Protein AF-E2J879-F1 (afdb_monomer_lite)

pLDDT: mean 75.36, std 10.88, range [38.69, 91.62]

Radius of gyration: 24.23 Å; chains: 1; bounding box: 71×39×60 Å

InterPro domains:
  IPR004342 EXS, C-terminal [PF03124] (1-141)
  IPR004342 EXS, C-terminal [PS51380] (56-181)

Structure (mmCIF, N/CA/C/O backbone):
data_AF-E2J879-F1
#
_entry.id   AF-E2J879-F1
#
loop_
_atom_site.group_PDB
_atom_site.id
_atom_site.type_symbol
_atom_site.label_atom_id
_atom_site.label_alt_id
_atom_site.label_comp_id
_atom_site.label_asym_id
_atom_site.label_entity_id
_atom_site.label_seq_id
_atom_site.pdbx_PDB_ins_code
_atom_site.Cartn_x
_atom_site.Cartn_y
_atom_site.Cartn_z
_atom_site.occupancy
_atom_site.B_iso_or_equiv
_atom_site.auth_seq_id
_atom_site.auth_comp_id
_atom_site.auth_asym_id
_atom_site.auth_atom_id
_atom_site.pdbx_PDB_model_num
ATOM 1 N N . ALA A 1 1 ? 9.347 -13.295 14.582 1.00 38.69 1 ALA A N 1
ATOM 2 C CA . ALA A 1 1 ? 9.564 -14.757 14.436 1.00 38.69 1 ALA A CA 1
ATOM 3 C C . ALA A 1 1 ? 8.223 -15.495 14.299 1.00 38.69 1 ALA A C 1
ATOM 5 O O . ALA A 1 1 ? 7.252 -15.017 14.872 1.00 38.69 1 ALA A O 1
ATOM 6 N N . PRO A 1 2 ? 8.125 -16.633 13.580 1.00 57.56 2 PRO A N 1
ATOM 7 C CA . PRO A 1 2 ? 6.876 -17.402 13.445 1.00 57.56 2 PRO A CA 1
ATOM 8 C C . PRO A 1 2 ? 6.437 -18.110 14.744 1.00 57.56 2 PRO A C 1
ATOM 10 O O . PRO A 1 2 ? 5.289 -18.541 14.835 1.00 57.56 2 PRO A O 1
ATOM 13 N N . PHE A 1 3 ? 7.323 -18.161 15.747 1.00 58.81 3 PHE A N 1
ATOM 14 C CA . PHE A 1 3 ? 7.126 -18.813 17.049 1.00 58.81 3 PHE A CA 1
ATOM 15 C C . PHE A 1 3 ? 7.033 -17.838 18.233 1.00 58.81 3 PHE A C 1
ATOM 17 O O . PHE A 1 3 ? 7.056 -18.267 19.381 1.00 58.81 3 PHE A O 1
ATOM 24 N N . HIS A 1 4 ? 6.957 -16.527 17.979 1.00 63.75 4 HIS A N 1
ATOM 25 C CA . HIS A 1 4 ? 6.837 -15.524 19.037 1.00 63.75 4 HIS A CA 1
ATOM 26 C C . HIS A 1 4 ? 5.557 -14.711 18.858 1.00 63.75 4 HIS A C 1
ATOM 28 O O . HIS A 1 4 ? 5.161 -14.411 17.727 1.00 63.75 4 HIS A O 1
ATOM 34 N N . LYS A 1 5 ? 4.906 -14.377 19.976 1.00 65.25 5 LYS A N 1
ATOM 35 C CA . LYS A 1 5 ? 3.689 -13.563 19.984 1.00 65.25 5 LYS A CA 1
ATOM 36 C C . LYS A 1 5 ? 4.012 -12.209 19.358 1.00 65.25 5 LYS A C 1
ATOM 38 O O . LYS A 1 5 ? 4.989 -11.576 19.745 1.00 65.25 5 LYS A O 1
ATOM 43 N N . VAL A 1 6 ? 3.208 -11.790 18.383 1.00 64.75 6 VAL A N 1
ATOM 44 C CA . VAL A 1 6 ? 3.407 -10.506 17.700 1.00 64.75 6 VAL A CA 1
ATOM 45 C C . VAL A 1 6 ? 3.218 -9.391 18.726 1.00 64.75 6 VAL A C 1
ATOM 47 O O . VAL A 1 6 ? 2.153 -9.286 19.343 1.00 64.75 6 VAL A O 1
ATOM 50 N N . GLY A 1 7 ? 4.278 -8.619 18.955 1.00 67.06 7 GLY A N 1
ATOM 51 C CA . GLY A 1 7 ? 4.293 -7.547 19.942 1.00 67.06 7 GLY A CA 1
ATOM 52 C C . GLY A 1 7 ? 3.723 -6.244 19.388 1.00 67.06 7 GLY A C 1
ATOM 53 O O . GLY A 1 7 ? 3.533 -6.084 18.182 1.00 67.06 7 GLY A O 1
ATOM 54 N N . PHE A 1 8 ? 3.499 -5.274 20.275 1.00 73.94 8 PHE A N 1
ATOM 55 C CA . PHE A 1 8 ? 3.130 -3.914 19.873 1.00 73.94 8 PHE A CA 1
ATOM 56 C C . PHE A 1 8 ? 4.197 -3.278 18.967 1.00 73.94 8 PHE A C 1
ATOM 58 O O . PHE A 1 8 ? 3.849 -2.643 17.978 1.00 73.94 8 PHE A O 1
ATOM 65 N N . ALA A 1 9 ? 5.483 -3.513 19.253 1.00 73.06 9 ALA A N 1
ATOM 66 C CA . ALA A 1 9 ? 6.596 -2.975 18.472 1.00 73.06 9 ALA A CA 1
ATOM 67 C C . ALA A 1 9 ? 6.578 -3.436 17.003 1.00 73.06 9 ALA A C 1
ATOM 69 O O . ALA A 1 9 ? 6.783 -2.619 16.111 1.00 73.06 9 ALA A O 1
ATOM 70 N N . ASP A 1 10 ? 6.260 -4.710 16.739 1.00 70.81 10 ASP A N 1
ATOM 71 C CA . ASP A 1 10 ? 6.141 -5.232 15.370 1.00 70.81 10 ASP A CA 1
ATOM 72 C C . ASP A 1 10 ? 5.002 -4.537 14.610 1.00 70.81 10 ASP A C 1
ATOM 74 O O . ASP A 1 10 ? 5.142 -4.187 13.437 1.00 70.81 10 ASP A O 1
ATOM 78 N N . PHE A 1 11 ? 3.865 -4.338 15.286 1.00 70.88 11 PHE A N 1
ATOM 79 C CA . PHE A 1 11 ? 2.688 -3.691 14.710 1.00 70.88 11 PHE A CA 1
ATOM 80 C C . PHE A 1 11 ? 2.940 -2.205 14.430 1.00 70.88 11 PHE A C 1
ATOM 82 O O . PHE A 1 11 ? 2.585 -1.708 13.360 1.00 70.88 11 PHE A O 1
ATOM 89 N N . TRP A 1 12 ? 3.594 -1.519 15.370 1.00 74.88 12 TRP A N 1
ATOM 90 C CA . TRP A 1 12 ? 3.983 -0.118 15.251 1.00 74.88 12 TRP A CA 1
ATOM 91 C C . TRP A 1 12 ? 4.987 0.087 14.115 1.00 74.88 12 TRP A C 1
ATOM 93 O O . TRP A 1 12 ? 4.747 0.911 13.239 1.00 74.88 12 TRP A O 1
ATOM 103 N N . LEU A 1 13 ? 6.055 -0.715 14.057 1.00 75.75 13 LEU A N 1
ATOM 104 C CA . LEU A 1 13 ? 7.064 -0.625 12.999 1.00 75.75 13 LEU A CA 1
ATOM 105 C C . LEU A 1 13 ? 6.445 -0.821 11.610 1.00 75.75 13 LEU A C 1
ATOM 107 O O . LEU A 1 13 ? 6.738 -0.065 10.689 1.00 75.75 13 LEU A O 1
ATOM 111 N N . ALA A 1 14 ? 5.555 -1.803 11.455 1.00 76.62 14 ALA A N 1
ATOM 112 C CA . ALA A 1 14 ? 4.876 -2.038 10.185 1.00 76.62 14 ALA A CA 1
ATOM 113 C C . ALA A 1 14 ? 3.904 -0.905 9.803 1.00 76.62 14 ALA A C 1
ATOM 115 O O . ALA A 1 14 ? 3.685 -0.672 8.617 1.00 76.62 14 ALA A O 1
ATOM 116 N N . ASP A 1 15 ? 3.324 -0.198 10.780 1.00 75.31 15 ASP A N 1
ATOM 117 C CA . ASP A 1 15 ? 2.532 1.019 10.536 1.00 75.31 15 ASP A CA 1
ATOM 118 C C . ASP A 1 15 ? 3.401 2.138 9.974 1.00 75.31 15 ASP A C 1
ATOM 120 O O . ASP A 1 15 ? 3.071 2.732 8.949 1.00 75.31 15 ASP A O 1
ATOM 124 N N . GLN A 1 16 ? 4.552 2.360 10.609 1.00 80.25 16 GLN A N 1
ATOM 125 C CA . GLN A 1 16 ? 5.495 3.387 10.186 1.00 80.25 16 GLN A CA 1
ATOM 126 C C . GLN A 1 16 ? 6.062 3.085 8.796 1.00 80.25 16 GLN A C 1
ATOM 128 O O . GLN A 1 16 ? 6.103 3.973 7.950 1.00 80.25 16 GLN A O 1
ATOM 133 N N . LEU A 1 17 ? 6.417 1.827 8.511 1.00 82.25 17 LEU A N 1
ATOM 134 C CA . LEU A 1 17 ? 6.906 1.412 7.190 1.00 82.25 17 LEU A CA 1
ATOM 135 C C . LEU A 1 17 ? 5.862 1.602 6.083 1.00 82.25 17 LEU A C 1
ATOM 137 O O . LEU A 1 17 ? 6.221 1.955 4.963 1.00 82.25 17 LEU A O 1
ATOM 141 N N . ASN A 1 18 ? 4.577 1.388 6.377 1.00 79.12 18 ASN A N 1
ATOM 142 C CA . ASN A 1 18 ? 3.512 1.591 5.395 1.00 79.12 18 ASN A CA 1
ATOM 143 C C . ASN A 1 18 ? 3.367 3.077 5.019 1.00 79.12 18 ASN A C 1
ATOM 145 O O . ASN A 1 18 ? 3.220 3.403 3.841 1.00 79.12 18 ASN A O 1
ATOM 149 N N . SER A 1 19 ? 3.481 3.974 6.002 1.00 81.38 19 SER A N 1
ATOM 150 C CA . SER A 1 19 ? 3.492 5.428 5.785 1.00 81.38 19 SER A CA 1
ATOM 151 C C . SER A 1 19 ? 4.790 5.930 5.137 1.00 81.38 19 SER A C 1
ATOM 153 O O . SER A 1 19 ? 4.768 6.926 4.421 1.00 81.38 19 SER A O 1
ATOM 155 N N . LEU A 1 20 ? 5.908 5.222 5.330 1.00 83.75 20 LEU A N 1
ATOM 156 C CA . LEU A 1 20 ? 7.212 5.544 4.737 1.00 83.75 20 LEU A CA 1
ATOM 157 C C . LEU A 1 20 ? 7.378 5.014 3.301 1.00 83.75 20 LEU A C 1
ATOM 159 O O . LEU A 1 20 ? 8.408 5.252 2.682 1.00 83.75 20 LEU A O 1
ATOM 163 N N . SER A 1 21 ? 6.389 4.307 2.748 1.00 81.62 21 SER A N 1
ATOM 164 C CA . SER A 1 21 ? 6.490 3.668 1.424 1.00 81.62 21 SER A CA 1
ATOM 165 C C . SER A 1 21 ? 6.902 4.627 0.298 1.00 81.62 21 SER A C 1
ATOM 167 O O . SER A 1 21 ? 7.701 4.244 -0.551 1.00 81.62 21 SER A O 1
ATOM 169 N N . VAL A 1 22 ? 6.425 5.877 0.316 1.00 82.19 22 VAL A N 1
ATOM 170 C CA . VAL A 1 22 ? 6.831 6.926 -0.641 1.00 82.19 22 VAL A CA 1
ATOM 171 C C . VAL A 1 22 ? 8.306 7.288 -0.475 1.00 82.19 22 VAL A C 1
ATOM 173 O O . VAL A 1 22 ? 9.061 7.262 -1.439 1.00 82.19 22 VAL A O 1
ATOM 176 N N . ILE A 1 23 ? 8.740 7.521 0.762 1.00 85.31 23 ILE A N 1
ATOM 177 C CA . ILE A 1 23 ? 10.129 7.881 1.070 1.00 85.31 23 ILE A CA 1
ATOM 178 C C . ILE A 1 23 ? 11.087 6.732 0.729 1.00 85.31 23 ILE A C 1
ATOM 180 O O . ILE A 1 23 ? 12.197 6.978 0.273 1.00 85.31 23 ILE A O 1
ATOM 184 N N . LEU A 1 24 ? 10.668 5.476 0.905 1.00 82.25 24 LEU A N 1
ATOM 185 C CA . LEU A 1 24 ? 11.469 4.315 0.511 1.00 82.25 24 LEU A CA 1
ATOM 186 C C . LEU A 1 24 ? 11.660 4.225 -1.012 1.00 82.25 24 LEU A C 1
ATOM 188 O O . LEU A 1 24 ? 12.738 3.827 -1.446 1.00 82.25 24 LEU A O 1
ATOM 192 N N . MET A 1 25 ? 10.658 4.609 -1.812 1.00 78.81 25 MET A N 1
ATOM 193 C CA . MET A 1 25 ? 10.786 4.687 -3.276 1.00 78.81 25 MET A CA 1
ATOM 194 C C . MET A 1 25 ? 11.720 5.820 -3.711 1.00 78.81 25 MET A C 1
ATOM 196 O O . MET A 1 25 ? 12.551 5.628 -4.595 1.00 78.81 25 MET A O 1
ATOM 200 N N . ASP A 1 26 ? 11.618 6.986 -3.074 1.00 83.00 26 ASP A N 1
ATOM 201 C CA . ASP A 1 26 ? 12.492 8.121 -3.387 1.00 83.00 26 ASP A CA 1
ATOM 202 C C . ASP A 1 26 ? 13.944 7.830 -2.980 1.00 83.00 26 ASP A C 1
ATOM 204 O O . ASP A 1 26 ? 14.883 8.165 -3.701 1.00 83.00 26 ASP A O 1
ATOM 208 N N . LEU A 1 27 ? 14.137 7.140 -1.851 1.00 84.94 27 LEU A N 1
ATOM 209 C CA . LEU A 1 27 ? 15.446 6.686 -1.391 1.00 84.94 27 LEU A CA 1
ATOM 210 C C . LEU A 1 27 ? 16.063 5.659 -2.350 1.00 84.94 27 LEU A C 1
ATOM 212 O O . LEU A 1 27 ? 17.248 5.758 -2.654 1.00 84.94 27 LEU A O 1
ATOM 216 N N . GLU A 1 28 ? 15.280 4.692 -2.836 1.00 84.44 28 GLU A N 1
ATOM 217 C CA . GLU A 1 28 ? 15.713 3.727 -3.858 1.00 84.44 28 GLU A CA 1
ATOM 218 C C . GLU A 1 28 ? 16.195 4.444 -5.125 1.00 84.44 28 GLU A C 1
ATOM 220 O O . GLU A 1 28 ? 17.310 4.194 -5.587 1.00 84.44 28 GLU A O 1
ATOM 225 N N . TYR A 1 29 ? 15.385 5.371 -5.645 1.00 81.38 29 TYR A N 1
ATOM 226 C CA . TYR A 1 29 ? 15.732 6.159 -6.825 1.00 81.38 29 TYR A CA 1
ATOM 227 C C . TYR A 1 29 ? 17.014 6.967 -6.604 1.00 81.38 29 TYR A C 1
ATOM 229 O O . TYR A 1 29 ? 17.915 6.936 -7.439 1.00 81.38 29 TYR A O 1
ATOM 237 N N . MET A 1 30 ? 17.135 7.635 -5.453 1.00 83.69 30 MET A N 1
ATOM 238 C CA . MET A 1 30 ? 18.323 8.406 -5.096 1.00 83.69 30 MET A CA 1
ATOM 239 C C . MET A 1 30 ? 19.574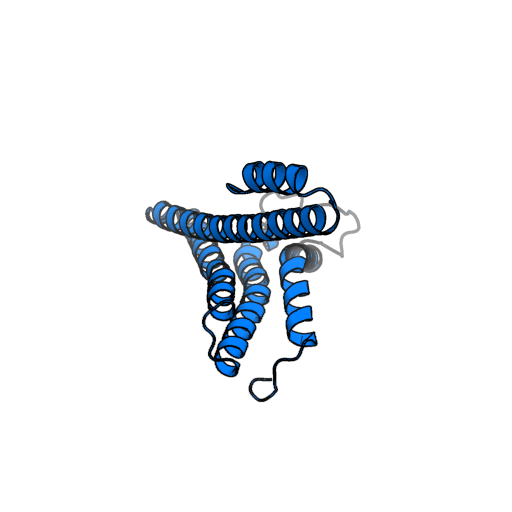 7.516 -5.050 1.00 83.69 30 MET A C 1
ATOM 241 O O . MET A 1 30 ? 20.598 7.867 -5.632 1.00 83.69 30 MET A O 1
ATOM 245 N N . ILE A 1 31 ? 19.493 6.346 -4.406 1.00 85.75 31 ILE A N 1
ATOM 246 C CA . ILE A 1 31 ? 20.598 5.379 -4.363 1.00 85.75 31 ILE A CA 1
ATOM 247 C C . ILE A 1 31 ? 20.980 4.942 -5.782 1.00 85.75 31 ILE A C 1
ATOM 249 O O . ILE A 1 31 ? 22.169 4.919 -6.103 1.00 85.75 31 ILE A O 1
ATOM 253 N N . CYS A 1 32 ? 20.001 4.632 -6.636 1.00 82.38 32 CYS A N 1
ATOM 254 C CA . CYS A 1 32 ? 20.251 4.230 -8.018 1.00 82.38 32 CYS A CA 1
ATOM 255 C C . CYS A 1 32 ? 20.944 5.343 -8.818 1.00 82.38 32 CYS A C 1
ATOM 257 O O . CYS A 1 32 ? 21.985 5.103 -9.430 1.00 82.38 32 CYS A O 1
ATOM 259 N N . PHE A 1 33 ? 20.424 6.569 -8.741 1.00 81.31 33 PHE A N 1
ATOM 260 C CA . PHE A 1 33 ? 20.952 7.733 -9.447 1.00 81.31 33 PHE A CA 1
ATOM 261 C C . PHE A 1 33 ? 22.418 8.008 -9.085 1.00 81.31 33 PHE A C 1
ATOM 263 O O . PHE A 1 33 ? 23.280 8.078 -9.960 1.00 81.31 33 PHE A O 1
ATOM 270 N N . TYR A 1 34 ? 22.733 8.081 -7.788 1.00 81.12 34 TYR A N 1
ATOM 271 C CA . TYR A 1 34 ? 24.102 8.334 -7.330 1.00 81.12 34 TYR A CA 1
ATOM 272 C C . TYR A 1 34 ? 25.065 7.171 -7.591 1.00 81.12 34 TYR A C 1
ATOM 274 O O . TYR A 1 34 ? 26.269 7.400 -7.675 1.00 81.12 34 TYR A O 1
ATOM 282 N N . SER A 1 35 ? 24.569 5.938 -7.710 1.00 82.12 35 SER A N 1
ATOM 283 C CA . SER A 1 35 ? 25.425 4.766 -7.934 1.00 82.12 35 SER A CA 1
ATOM 284 C C . SER A 1 35 ? 25.720 4.516 -9.412 1.00 82.12 35 SER A C 1
ATOM 286 O O . SER A 1 35 ? 26.830 4.106 -9.740 1.00 82.12 35 SER A O 1
ATOM 288 N N . PHE A 1 36 ? 24.732 4.718 -10.291 1.00 75.38 36 PHE A N 1
ATOM 289 C CA . PHE A 1 36 ? 24.790 4.252 -11.680 1.00 75.38 36 PHE A CA 1
ATOM 290 C C . PHE A 1 36 ? 24.710 5.368 -12.722 1.00 75.38 36 PHE A C 1
ATOM 292 O O . PHE A 1 36 ? 25.280 5.207 -13.797 1.00 75.38 36 PHE A O 1
ATOM 299 N N . GLU A 1 37 ? 24.035 6.485 -12.433 1.00 71.75 37 GLU A N 1
ATOM 300 C CA . GLU A 1 37 ? 23.891 7.589 -13.397 1.00 71.75 37 GLU A CA 1
ATOM 301 C C . GLU A 1 37 ? 24.913 8.713 -13.166 1.00 71.75 37 GLU A C 1
ATOM 303 O O . GLU A 1 37 ? 25.309 9.402 -14.108 1.00 71.75 37 GLU A O 1
ATOM 308 N N . LEU A 1 38 ? 25.393 8.895 -11.931 1.00 72.62 38 LEU A N 1
ATOM 309 C CA . LEU A 1 38 ? 26.365 9.939 -11.616 1.00 72.62 38 LEU A CA 1
ATOM 310 C C . LEU A 1 38 ? 27.804 9.507 -11.958 1.00 72.62 38 LEU A C 1
ATOM 312 O O . LEU A 1 38 ? 28.358 8.587 -11.354 1.00 72.62 38 LEU A O 1
ATOM 316 N N . LYS A 1 39 ? 28.455 10.216 -12.889 1.00 68.69 39 LYS A N 1
ATOM 317 C CA . LYS A 1 39 ? 29.887 10.046 -13.191 1.00 68.69 39 LYS A CA 1
ATOM 318 C C . LYS A 1 39 ? 30.745 10.824 -12.189 1.00 68.69 39 LYS A C 1
ATOM 320 O O . LYS A 1 39 ? 30.975 12.016 -12.350 1.00 68.69 39 LYS A O 1
ATOM 325 N N . TRP A 1 40 ? 31.230 10.134 -11.157 1.00 72.88 40 TRP A N 1
ATOM 326 C CA . TRP A 1 40 ? 32.039 10.719 -10.073 1.00 72.88 40 TRP A CA 1
ATOM 327 C C . TRP A 1 40 ? 33.451 11.183 -10.485 1.00 72.88 40 TRP A C 1
ATOM 329 O O . TRP A 1 40 ? 34.090 11.901 -9.721 1.00 72.88 40 TRP A O 1
ATOM 339 N N . ASP A 1 41 ? 33.935 10.777 -11.661 1.00 70.75 41 ASP A N 1
ATOM 340 C CA . ASP A 1 41 ? 35.321 10.987 -12.123 1.00 70.75 41 ASP A CA 1
ATOM 341 C C . ASP A 1 41 ? 35.493 12.219 -13.043 1.00 70.75 41 ASP A C 1
ATOM 343 O O . ASP A 1 41 ? 36.606 12.651 -13.334 1.00 70.75 41 ASP A O 1
ATOM 347 N N . GLU A 1 42 ? 34.396 12.842 -13.492 1.00 69.50 42 GLU A N 1
ATOM 348 C CA . GLU A 1 42 ? 34.447 14.024 -14.362 1.00 69.50 42 GLU A CA 1
ATOM 349 C C . GLU A 1 42 ? 34.253 15.326 -13.566 1.00 69.50 42 GLU A C 1
ATOM 351 O O . GLU A 1 42 ? 33.214 15.575 -12.960 1.00 69.50 42 GLU A O 1
ATOM 356 N N . SER A 1 43 ? 35.252 16.215 -13.610 1.00 65.19 43 SER A N 1
ATOM 357 C CA . SER A 1 43 ? 35.219 17.534 -12.949 1.00 65.19 43 SER A CA 1
ATOM 358 C C . SER A 1 43 ? 34.309 18.558 -13.640 1.00 65.19 43 SER A C 1
ATOM 360 O O . SER A 1 43 ? 33.975 19.593 -13.059 1.00 65.19 43 SER A O 1
ATOM 362 N N . LYS A 1 44 ? 33.874 18.272 -14.872 1.00 62.06 44 LYS A N 1
ATOM 363 C CA . LYS A 1 44 ? 32.812 19.006 -15.565 1.00 62.06 44 LYS A CA 1
ATOM 364 C C . LYS A 1 44 ? 31.492 18.329 -15.239 1.00 62.06 44 LYS A C 1
ATOM 366 O O . LYS A 1 44 ? 30.973 17.544 -16.021 1.00 62.06 44 LYS A O 1
ATOM 371 N N . GLY A 1 45 ? 30.997 18.601 -14.039 1.00 61.34 45 GLY A N 1
ATOM 372 C CA . GLY A 1 45 ? 29.693 18.114 -13.632 1.00 61.34 45 GLY A CA 1
ATOM 373 C C . GLY A 1 45 ? 28.610 18.516 -14.634 1.00 61.34 45 GLY A C 1
ATOM 374 O O . GLY A 1 45 ? 28.631 19.629 -15.159 1.00 61.34 45 GLY A O 1
ATOM 375 N N . LEU A 1 46 ? 27.645 17.607 -14.769 1.00 61.75 46 LEU A N 1
ATOM 376 C CA . LEU A 1 46 ? 26.267 17.777 -15.239 1.00 61.75 46 LEU A CA 1
ATOM 377 C C . LEU A 1 46 ? 25.959 17.145 -16.596 1.00 61.75 46 LEU A C 1
ATOM 379 O O . LEU A 1 46 ? 26.104 17.760 -17.645 1.00 61.75 46 LEU A O 1
ATOM 383 N N . LEU A 1 47 ? 25.364 15.957 -16.449 1.00 60.91 47 LEU A N 1
ATOM 384 C CA . LEU A 1 47 ? 24.499 15.228 -17.372 1.00 60.91 47 LEU A CA 1
ATOM 385 C C . LEU A 1 47 ? 25.197 14.677 -18.628 1.00 60.91 47 LEU A C 1
ATOM 387 O O . LEU A 1 47 ? 25.920 15.403 -19.310 1.00 60.91 47 LEU A O 1
ATOM 391 N N . PRO A 1 48 ? 24.978 13.392 -18.970 1.00 55.28 48 PRO A N 1
ATOM 392 C CA . PRO A 1 48 ? 25.430 12.873 -20.252 1.00 55.28 48 PRO A CA 1
ATOM 393 C C . PRO A 1 48 ? 24.807 13.720 -21.373 1.00 55.28 48 PRO A C 1
ATOM 395 O O . PRO A 1 48 ? 23.599 13.933 -21.420 1.00 55.28 48 PRO A O 1
ATOM 398 N N . ASN A 1 49 ? 25.658 14.242 -22.259 1.00 50.69 49 ASN A N 1
ATOM 399 C CA . ASN A 1 49 ? 25.280 15.098 -23.391 1.00 50.69 49 ASN A CA 1
ATOM 400 C C . ASN A 1 49 ? 24.474 14.334 -24.466 1.00 50.69 49 ASN A C 1
ATOM 402 O O . ASN A 1 49 ? 23.900 14.939 -25.367 1.00 50.69 49 ASN A O 1
ATOM 406 N N . ASP A 1 50 ? 24.409 13.005 -24.366 1.00 54.00 50 ASP A N 1
ATOM 407 C CA . ASP A 1 50 ? 23.644 12.164 -25.274 1.00 54.00 50 ASP A CA 1
ATOM 408 C C . ASP A 1 50 ? 22.308 11.756 -24.656 1.00 54.00 50 ASP A C 1
ATOM 410 O O . ASP A 1 50 ? 22.216 10.925 -23.756 1.00 54.00 50 ASP A O 1
ATOM 414 N N . SER A 1 51 ? 21.246 12.313 -25.231 1.00 52.50 51 SER A N 1
ATOM 415 C CA . SER A 1 51 ? 19.824 11.997 -25.022 1.00 52.50 51 SER A CA 1
ATOM 416 C C . SER A 1 51 ? 19.404 10.529 -25.280 1.00 52.50 51 SER A C 1
ATOM 418 O O . SER A 1 51 ? 18.220 10.256 -25.478 1.00 52.50 51 SER A O 1
ATOM 420 N N . GLN A 1 52 ? 20.345 9.576 -25.310 1.00 51.91 52 GLN A N 1
ATOM 421 C CA . GLN A 1 52 ? 20.121 8.172 -25.678 1.00 51.91 52 GLN A CA 1
ATOM 422 C C . GLN A 1 52 ? 20.681 7.126 -24.702 1.00 51.91 52 GLN A C 1
ATOM 424 O O . GLN A 1 52 ? 20.473 5.935 -24.941 1.00 51.91 52 GLN A O 1
ATOM 429 N N . GLU A 1 53 ? 21.325 7.498 -23.592 1.00 49.81 53 GLU A N 1
ATOM 430 C CA . GLU A 1 53 ? 21.612 6.502 -22.553 1.00 49.81 53 GLU A CA 1
ATOM 431 C C . GLU A 1 53 ? 20.333 6.243 -21.750 1.00 49.81 53 GLU A C 1
ATOM 433 O O . GLU A 1 53 ? 19.855 7.086 -20.997 1.00 49.81 53 GLU A O 1
ATOM 438 N N . GLN A 1 54 ? 19.727 5.083 -22.021 1.00 53.44 54 GLN A N 1
ATOM 439 C CA . GLN A 1 54 ? 18.540 4.544 -21.361 1.00 53.44 54 GLN A CA 1
ATOM 440 C C . GLN A 1 54 ? 18.512 4.902 -19.879 1.00 53.44 54 GLN A C 1
ATOM 442 O O . GLN A 1 54 ? 19.454 4.559 -19.171 1.00 53.44 54 GLN A O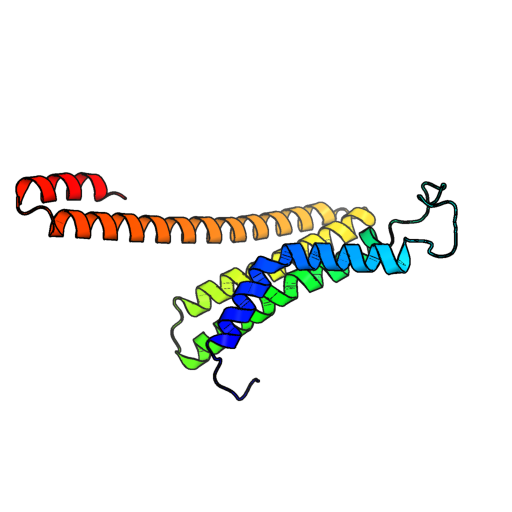 1
ATOM 447 N N . GLU A 1 55 ? 17.405 5.507 -19.429 1.00 60.66 55 GLU A N 1
ATOM 448 C CA . GLU A 1 55 ? 17.091 5.758 -18.021 1.00 60.66 55 GLU A CA 1
ATOM 449 C C . GLU A 1 55 ? 17.088 4.426 -17.245 1.00 60.66 55 GLU A C 1
ATOM 451 O O . GLU A 1 55 ? 16.053 3.786 -17.023 1.00 60.66 55 GLU A O 1
ATOM 456 N N . PHE A 1 56 ? 18.278 3.937 -16.907 1.00 66.44 56 PHE A N 1
ATOM 457 C CA . PHE A 1 56 ? 18.492 2.624 -16.324 1.00 66.44 56 PHE A CA 1
ATOM 458 C C . PHE A 1 56 ? 17.804 2.573 -14.972 1.00 66.44 56 PHE A C 1
ATOM 460 O O . PHE A 1 56 ? 17.116 1.594 -14.674 1.00 66.44 56 PHE A O 1
ATOM 467 N N . CYS A 1 57 ? 17.883 3.672 -14.215 1.00 69.38 57 CYS A N 1
ATOM 468 C CA . CYS A 1 57 ? 17.122 3.808 -12.996 1.00 69.38 57 CYS A CA 1
ATOM 469 C C . CYS A 1 57 ? 15.625 3.791 -13.298 1.00 69.38 57 CYS A C 1
ATOM 471 O O . CYS A 1 57 ? 14.978 2.897 -12.783 1.00 69.38 57 CYS A O 1
ATOM 473 N N . HIS A 1 58 ? 15.045 4.602 -14.188 1.00 65.25 58 HIS A N 1
ATOM 474 C CA . HIS A 1 58 ? 13.591 4.531 -14.441 1.00 65.25 58 HIS A CA 1
ATOM 475 C C . HIS A 1 58 ? 13.089 3.156 -14.928 1.00 65.25 58 HIS A C 1
ATOM 477 O O . HIS A 1 58 ? 12.043 2.703 -14.459 1.00 65.25 58 HIS A O 1
ATOM 483 N N . LYS A 1 59 ? 13.821 2.459 -15.812 1.00 59.00 59 LYS A N 1
ATOM 484 C CA . LYS A 1 59 ? 13.414 1.141 -16.342 1.00 59.00 59 LYS A CA 1
ATOM 485 C C . LYS A 1 59 ? 13.622 -0.015 -15.364 1.00 59.00 59 LYS A C 1
ATOM 487 O O . LYS A 1 59 ? 12.740 -0.864 -15.235 1.00 59.00 59 LYS A O 1
ATOM 492 N N . TYR A 1 60 ? 14.757 -0.068 -14.668 1.00 59.53 60 TYR A N 1
ATOM 493 C CA . TYR A 1 60 ? 15.046 -1.118 -13.682 1.00 59.53 60 TYR A CA 1
ATOM 494 C C . TYR A 1 60 ? 14.251 -0.903 -12.379 1.00 59.53 60 TYR A C 1
ATOM 496 O O . TYR A 1 60 ? 13.815 -1.864 -11.737 1.00 59.53 60 TYR A O 1
ATOM 504 N N . THR A 1 61 ? 13.949 0.360 -12.056 1.00 62.44 61 THR A N 1
ATOM 505 C CA . THR A 1 61 ? 13.101 0.767 -10.925 1.00 62.44 61 THR A CA 1
ATOM 506 C C . THR A 1 61 ? 11.682 0.223 -11.049 1.00 62.44 61 THR A C 1
ATOM 508 O O . THR A 1 61 ? 11.074 -0.020 -10.024 1.00 62.44 61 THR A O 1
ATOM 511 N N . TYR A 1 62 ? 11.111 -0.072 -12.227 1.00 64.88 62 TYR A N 1
ATOM 512 C CA . TYR A 1 62 ? 9.730 -0.601 -12.272 1.00 64.88 62 TYR A CA 1
ATOM 513 C C . TYR A 1 62 ? 9.543 -1.891 -11.453 1.00 64.88 62 TYR A C 1
ATOM 515 O O . TYR A 1 62 ? 8.544 -2.033 -10.744 1.00 64.88 62 TYR A O 1
ATOM 523 N N . GLY A 1 63 ? 10.509 -2.813 -11.516 1.00 69.75 63 GLY A N 1
ATOM 524 C CA . GLY A 1 63 ? 10.475 -4.056 -10.742 1.00 69.75 63 GLY A CA 1
ATOM 525 C C . GLY A 1 63 ? 10.856 -3.852 -9.275 1.00 69.75 63 GLY A C 1
ATOM 526 O O . GLY A 1 63 ? 10.198 -4.383 -8.380 1.00 69.75 63 GLY A O 1
ATOM 527 N N . VAL A 1 64 ? 11.888 -3.052 -9.009 1.00 69.75 64 VAL A N 1
ATOM 528 C CA . VAL A 1 64 ? 12.369 -2.797 -7.643 1.00 69.75 64 VAL A CA 1
ATOM 529 C C . VAL A 1 64 ? 11.366 -1.946 -6.857 1.0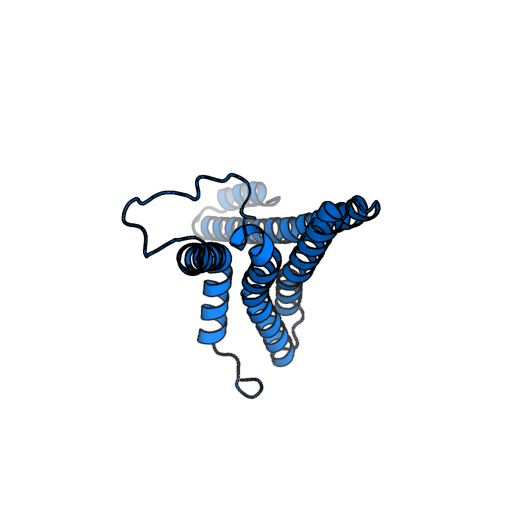0 69.75 64 VAL A C 1
ATOM 531 O O . VAL A 1 64 ? 10.995 -2.316 -5.746 1.00 69.75 64 VAL A O 1
ATOM 534 N N . ARG A 1 65 ? 10.779 -0.920 -7.469 1.00 70.12 65 ARG A N 1
ATOM 535 C CA . ARG A 1 65 ? 9.687 -0.103 -6.921 1.00 70.12 65 ARG A CA 1
ATOM 536 C C . ARG A 1 65 ? 8.441 -0.921 -6.604 1.00 70.12 65 ARG A C 1
ATOM 538 O O . ARG A 1 65 ? 7.786 -0.670 -5.592 1.00 70.12 65 ARG A O 1
ATOM 545 N N . ALA A 1 66 ? 8.124 -1.926 -7.424 1.00 74.88 66 ALA A N 1
ATOM 546 C CA . ALA A 1 66 ? 7.055 -2.877 -7.127 1.00 74.88 66 ALA A CA 1
ATOM 547 C C . ALA A 1 66 ? 7.356 -3.678 -5.846 1.00 74.88 66 ALA A C 1
ATOM 549 O O . ALA A 1 66 ? 6.477 -3.844 -4.999 1.00 74.88 66 ALA A O 1
ATOM 550 N N . ILE A 1 67 ? 8.603 -4.113 -5.652 1.00 79.62 67 ILE A N 1
ATOM 551 C CA . ILE A 1 67 ? 9.037 -4.829 -4.444 1.00 79.62 67 ILE A CA 1
ATOM 552 C C . ILE A 1 67 ? 9.017 -3.900 -3.220 1.00 79.62 67 ILE A C 1
ATOM 554 O O . ILE A 1 67 ? 8.450 -4.265 -2.189 1.00 79.62 67 ILE A O 1
ATOM 558 N N . VAL A 1 68 ? 9.565 -2.688 -3.339 1.00 79.50 68 VAL A N 1
ATOM 559 C CA . VAL A 1 68 ? 9.614 -1.682 -2.264 1.00 79.50 68 VAL A CA 1
ATOM 560 C C . VAL A 1 68 ? 8.207 -1.295 -1.800 1.00 79.50 68 VAL A C 1
ATOM 562 O O . VAL A 1 68 ? 7.977 -1.174 -0.600 1.00 79.50 68 VAL A O 1
ATOM 565 N N . GLN A 1 69 ? 7.235 -1.192 -2.714 1.00 77.19 69 GLN A N 1
ATOM 566 C CA . GLN A 1 69 ? 5.825 -0.968 -2.365 1.00 77.19 69 GLN A CA 1
ATOM 567 C C . GLN A 1 69 ? 5.147 -2.198 -1.749 1.00 77.19 69 GLN A C 1
ATOM 569 O O . GLN A 1 69 ? 4.313 -2.065 -0.849 1.00 77.19 69 GLN A O 1
ATOM 574 N N . CYS A 1 70 ? 5.490 -3.404 -2.208 1.00 83.44 70 CYS A N 1
ATOM 575 C CA . CYS A 1 70 ? 4.882 -4.634 -1.706 1.00 83.44 70 CYS A CA 1
ATOM 576 C C . CYS A 1 70 ? 5.363 -5.011 -0.300 1.00 83.44 70 CYS A C 1
ATOM 578 O O . CYS A 1 70 ? 4.585 -5.583 0.463 1.00 83.44 70 CYS A O 1
ATOM 580 N N . ILE A 1 71 ? 6.613 -4.709 0.070 1.00 86.12 71 ILE A N 1
ATOM 581 C CA . ILE A 1 71 ? 7.197 -5.134 1.354 1.00 86.12 71 ILE A CA 1
ATOM 582 C C . ILE A 1 71 ? 6.414 -4.591 2.570 1.00 86.12 71 ILE A C 1
ATOM 584 O O . ILE A 1 71 ? 6.020 -5.400 3.416 1.00 86.12 71 ILE A O 1
ATOM 588 N N . PRO A 1 72 ? 6.118 -3.280 2.689 1.00 83.75 72 PRO A N 1
ATOM 589 C CA . PRO A 1 72 ? 5.347 -2.756 3.818 1.00 83.75 72 PRO A CA 1
ATOM 590 C C . PRO A 1 72 ? 3.939 -3.358 3.909 1.00 83.75 72 PRO A C 1
ATOM 592 O O . PRO A 1 72 ? 3.498 -3.770 4.987 1.00 83.75 72 PRO A O 1
ATOM 595 N N . ALA A 1 73 ? 3.261 -3.488 2.764 1.00 84.88 73 ALA A N 1
ATOM 596 C CA . ALA A 1 73 ? 1.933 -4.089 2.682 1.00 84.88 73 ALA A CA 1
ATOM 597 C C . ALA A 1 73 ? 1.948 -5.575 3.084 1.00 84.88 73 ALA A C 1
ATOM 599 O O . ALA A 1 73 ? 1.072 -6.032 3.819 1.00 84.88 73 ALA A O 1
ATOM 600 N N . TRP A 1 74 ? 2.980 -6.322 2.679 1.00 85.38 74 TRP A N 1
ATOM 601 C CA . TRP A 1 74 ? 3.208 -7.724 3.042 1.00 85.38 74 TRP A CA 1
ATOM 602 C C . TRP A 1 74 ? 3.387 -7.934 4.539 1.00 85.38 74 TRP A C 1
ATOM 604 O O . TRP A 1 74 ? 2.747 -8.812 5.128 1.00 85.38 74 TRP A O 1
ATOM 614 N N . LEU A 1 75 ? 4.200 -7.098 5.184 1.00 83.50 75 LEU A N 1
ATOM 615 C CA . LEU A 1 75 ? 4.399 -7.171 6.629 1.00 83.50 75 LEU A CA 1
ATOM 616 C C . LEU A 1 75 ? 3.080 -6.937 7.381 1.00 83.50 75 LEU A C 1
ATOM 618 O O . LEU A 1 75 ? 2.744 -7.709 8.283 1.00 83.50 75 LEU A O 1
ATOM 622 N N . ARG A 1 76 ? 2.281 -5.948 6.958 1.00 82.31 76 ARG A N 1
ATOM 623 C CA . ARG A 1 76 ? 0.959 -5.661 7.545 1.00 82.31 76 ARG A CA 1
ATOM 624 C C . ARG A 1 76 ? -0.054 -6.773 7.295 1.00 82.31 76 ARG A C 1
ATOM 626 O O . ARG A 1 76 ? -0.775 -7.159 8.217 1.00 82.31 76 ARG A O 1
ATOM 633 N N . PHE A 1 77 ? -0.080 -7.330 6.088 1.00 86.19 77 PHE A N 1
ATOM 634 C CA . PHE A 1 77 ? -0.942 -8.453 5.725 1.00 86.19 77 PHE A CA 1
ATO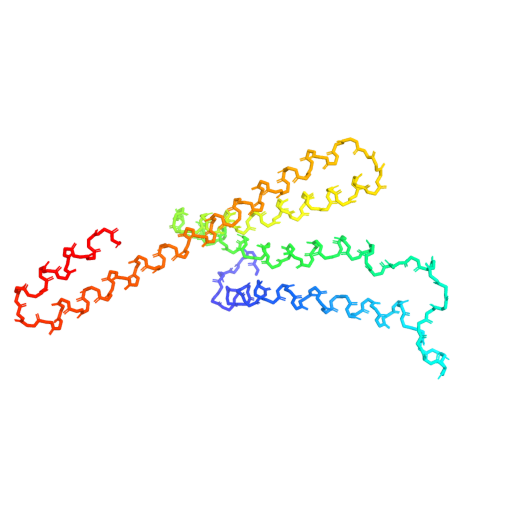M 635 C C . PHE A 1 77 ? -0.689 -9.673 6.621 1.00 86.19 77 PHE A C 1
ATOM 637 O O . PHE A 1 77 ? -1.613 -10.180 7.265 1.00 86.19 77 PHE A O 1
ATOM 644 N N . ILE A 1 78 ? 0.574 -10.093 6.751 1.00 85.50 78 ILE A N 1
ATOM 645 C CA . ILE A 1 78 ? 0.952 -11.225 7.606 1.00 85.50 78 ILE A CA 1
ATOM 646 C C . ILE A 1 78 ? 0.593 -10.962 9.067 1.00 85.50 78 ILE A C 1
ATOM 648 O O . ILE A 1 78 ? 0.122 -11.868 9.756 1.00 85.50 78 ILE A O 1
ATOM 652 N N . GLN A 1 79 ? 0.814 -9.749 9.571 1.00 80.81 79 GLN A N 1
ATOM 653 C CA . GLN A 1 79 ? 0.473 -9.407 10.952 1.00 80.81 79 GLN A CA 1
ATOM 654 C C . GLN A 1 79 ? -1.037 -9.481 11.208 1.00 80.81 79 GLN A C 1
ATOM 656 O O . GLN A 1 79 ? -1.451 -10.036 12.229 1.00 80.81 79 GLN A O 1
ATOM 661 N N . CYS A 1 80 ? -1.861 -9.002 10.270 1.00 81.25 80 CYS A N 1
ATOM 662 C CA . CYS A 1 80 ? -3.319 -9.105 10.355 1.00 81.25 80 CYS A CA 1
ATOM 663 C C . CYS A 1 80 ? -3.787 -10.570 10.342 1.00 81.25 80 CYS A C 1
ATOM 665 O O . CYS A 1 80 ? -4.631 -10.953 11.155 1.00 81.25 80 CYS A O 1
ATOM 667 N N . LEU A 1 81 ? -3.179 -11.418 9.504 1.00 83.56 81 LEU A N 1
ATOM 668 C CA . LEU A 1 81 ? -3.453 -12.859 9.479 1.00 83.56 81 LEU A CA 1
ATOM 669 C C . LEU A 1 81 ? -3.004 -13.578 10.756 1.00 83.56 81 LEU A C 1
ATOM 671 O O . LEU A 1 81 ? -3.729 -14.426 11.275 1.00 83.56 81 LEU A O 1
ATOM 675 N N . ARG A 1 82 ? -1.831 -13.236 11.302 1.00 82.81 82 ARG A N 1
ATOM 676 C CA . ARG A 1 82 ? -1.354 -13.796 12.578 1.00 82.81 82 ARG A CA 1
ATOM 677 C C . ARG A 1 82 ? -2.293 -13.422 13.718 1.00 82.81 82 ARG A C 1
ATOM 679 O O . ARG A 1 82 ? -2.669 -14.287 14.500 1.00 82.81 82 ARG A O 1
ATOM 686 N N . ARG A 1 83 ? -2.750 -12.168 13.767 1.00 78.25 83 ARG A N 1
ATOM 687 C CA . ARG A 1 83 ? -3.728 -11.721 14.763 1.00 78.25 83 ARG A CA 1
ATOM 688 C C . ARG A 1 83 ? -5.072 -12.433 14.607 1.00 78.25 83 ARG A C 1
ATOM 690 O O . ARG A 1 83 ? -5.649 -12.809 15.621 1.00 78.25 83 ARG A O 1
ATOM 697 N N . TYR A 1 84 ? -5.537 -12.666 13.376 1.00 81.38 84 TYR A N 1
ATOM 698 C CA . TYR A 1 84 ? -6.728 -13.479 13.112 1.00 81.38 84 TYR A CA 1
ATOM 699 C C . TYR A 1 84 ? -6.562 -14.921 13.605 1.00 81.38 84 TYR A C 1
ATOM 701 O O . TYR A 1 84 ? -7.463 -15.457 14.242 1.00 81.38 84 TYR A O 1
ATOM 709 N N . ARG A 1 85 ? -5.405 -15.544 13.364 1.00 83.81 85 ARG A N 1
ATOM 710 C CA . ARG A 1 85 ? -5.110 -16.895 13.858 1.00 83.81 85 ARG A CA 1
ATOM 711 C C . ARG A 1 85 ? -5.159 -16.964 15.386 1.00 83.81 85 ARG A C 1
ATOM 713 O O . ARG A 1 85 ? -5.726 -17.912 15.920 1.00 83.81 85 ARG A O 1
ATOM 720 N N . ASP A 1 86 ? -4.604 -15.960 16.060 1.00 79.75 86 ASP A N 1
ATOM 721 C CA . ASP A 1 86 ? -4.494 -15.936 17.519 1.00 79.75 86 ASP A CA 1
ATOM 722 C C . ASP A 1 86 ? -5.830 -15.590 18.211 1.00 79.75 86 ASP A C 1
ATOM 724 O O . ASP A 1 86 ? -6.113 -16.118 19.283 1.00 79.75 86 ASP A O 1
ATOM 728 N N . THR A 1 87 ? -6.672 -14.725 17.626 1.00 82.81 87 THR A N 1
ATOM 729 C CA . THR A 1 87 ? -7.960 -14.308 18.229 1.00 82.81 87 THR A CA 1
ATOM 730 C C . THR A 1 87 ? -9.184 -15.020 17.659 1.00 82.81 87 THR A C 1
ATOM 732 O O . THR A 1 87 ? -10.259 -14.941 18.253 1.00 82.81 87 THR A O 1
ATOM 735 N N . ARG A 1 88 ? -9.053 -15.675 16.497 1.00 81.94 88 ARG A N 1
ATOM 736 C CA . ARG A 1 88 ? -10.134 -16.288 15.699 1.00 81.94 88 ARG A CA 1
ATOM 737 C C . ARG A 1 88 ? -11.300 -15.347 15.359 1.00 81.94 88 ARG A C 1
ATOM 739 O O . ARG A 1 88 ? -12.349 -15.810 14.919 1.00 81.94 88 ARG A O 1
ATOM 746 N N . ARG A 1 89 ? -11.139 -14.027 15.519 1.00 77.00 89 ARG A N 1
ATOM 747 C CA . ARG A 1 89 ? -12.167 -13.034 15.170 1.00 77.00 89 ARG A CA 1
ATOM 748 C C . ARG A 1 89 ? -11.937 -12.491 13.767 1.00 77.00 89 ARG A C 1
ATOM 750 O O . ARG A 1 89 ? -10.950 -11.797 13.530 1.00 77.00 89 ARG A O 1
ATOM 757 N N . ALA A 1 90 ? -12.860 -12.794 12.853 1.00 75.31 90 ALA A N 1
ATOM 758 C CA . ALA A 1 90 ? -12.783 -12.363 11.455 1.00 75.31 90 ALA A CA 1
ATOM 759 C C . ALA A 1 90 ? -12.816 -10.832 11.321 1.00 75.31 90 ALA A C 1
ATOM 761 O O . ALA A 1 90 ? -12.007 -10.250 10.601 1.00 75.31 90 ALA A O 1
ATOM 762 N N . PHE A 1 91 ? -13.685 -10.166 12.081 1.00 72.56 91 PHE A N 1
ATOM 763 C CA . PHE A 1 91 ? -13.728 -8.710 12.160 1.00 72.56 91 PHE A CA 1
ATOM 764 C C . PHE A 1 91 ? -12.964 -8.213 13.400 1.00 72.56 91 PHE A C 1
ATOM 766 O O . PHE A 1 91 ? -13.156 -8.781 14.480 1.00 72.56 91 PHE A O 1
ATOM 773 N N . PRO A 1 92 ? -12.109 -7.174 13.307 1.00 75.38 92 PRO A N 1
ATOM 774 C CA . PRO A 1 92 ? -11.710 -6.397 12.120 1.00 75.38 92 PRO A CA 1
ATOM 775 C C . PRO A 1 92 ? -10.467 -6.953 11.387 1.00 75.38 92 PRO A C 1
ATOM 777 O O . PRO A 1 92 ? -10.023 -6.393 10.386 1.00 75.38 92 PRO A O 1
ATOM 780 N N . HIS A 1 93 ? -9.858 -8.032 11.887 1.00 77.69 93 HIS A N 1
ATOM 781 C CA . HIS A 1 93 ? -8.515 -8.460 11.474 1.00 77.69 93 HIS A CA 1
ATOM 782 C C . HIS A 1 93 ? -8.424 -8.946 10.023 1.00 77.69 93 HIS A C 1
ATOM 784 O O . HIS A 1 93 ? -7.479 -8.588 9.323 1.00 77.69 93 HIS A O 1
ATOM 790 N N . LEU A 1 94 ? -9.400 -9.724 9.553 1.00 78.94 94 LEU A N 1
ATOM 791 C CA . LEU A 1 94 ? -9.404 -10.250 8.189 1.00 78.94 94 LEU A CA 1
ATOM 792 C C . LEU A 1 94 ? -9.772 -9.170 7.165 1.00 78.94 94 LEU A C 1
ATOM 794 O O . LEU A 1 94 ? -9.209 -9.150 6.077 1.00 78.94 94 LEU A O 1
ATOM 798 N N . VAL A 1 95 ? -10.646 -8.229 7.538 1.00 82.62 95 VAL A N 1
ATOM 799 C CA . VAL A 1 95 ? -10.982 -7.062 6.703 1.00 82.62 95 VAL A CA 1
ATOM 800 C C . VAL A 1 95 ? -9.746 -6.189 6.492 1.00 82.62 95 VAL A C 1
ATOM 802 O O . VAL A 1 95 ? -9.438 -5.804 5.366 1.00 82.62 95 VAL A O 1
ATOM 805 N N . ASN A 1 96 ? -8.978 -5.949 7.557 1.00 79.75 96 ASN A N 1
ATOM 806 C CA . ASN A 1 96 ? -7.731 -5.199 7.457 1.00 79.75 96 ASN A CA 1
ATOM 807 C C . ASN A 1 96 ? -6.664 -5.962 6.647 1.00 79.75 96 ASN A C 1
ATOM 809 O O . ASN A 1 96 ? -5.940 -5.357 5.864 1.00 79.75 96 ASN A O 1
ATOM 813 N N . ALA A 1 97 ? -6.596 -7.296 6.760 1.00 83.25 97 ALA A N 1
ATOM 814 C CA . ALA A 1 97 ? -5.743 -8.112 5.890 1.00 83.25 97 ALA A CA 1
ATOM 815 C C . ALA A 1 97 ? -6.153 -7.975 4.411 1.00 83.25 97 ALA A C 1
ATOM 817 O O . ALA A 1 97 ? -5.300 -7.741 3.558 1.00 83.25 97 ALA A O 1
ATOM 818 N N . GLY A 1 98 ? -7.454 -8.050 4.119 1.00 84.50 98 GLY A N 1
ATOM 819 C CA . GLY A 1 98 ? -8.007 -7.839 2.781 1.00 84.50 98 GLY A CA 1
ATOM 820 C C . GLY A 1 98 ? -7.595 -6.489 2.197 1.00 84.50 98 GLY A C 1
ATOM 821 O O . GLY A 1 98 ? -7.067 -6.445 1.089 1.00 84.50 98 GLY A O 1
ATOM 822 N N . LYS A 1 99 ? -7.704 -5.413 2.982 1.00 83.88 99 LYS A N 1
ATOM 823 C CA . LYS A 1 99 ? -7.237 -4.074 2.594 1.00 83.88 99 LYS A CA 1
ATOM 824 C C . LYS A 1 99 ? -5.772 -4.068 2.154 1.00 83.88 99 LYS A C 1
ATOM 826 O O . LYS A 1 99 ? -5.464 -3.564 1.085 1.00 83.88 99 LYS A O 1
ATOM 831 N N . TYR A 1 100 ? -4.858 -4.623 2.948 1.00 84.69 100 TYR A N 1
ATOM 832 C CA . TYR A 1 100 ? -3.438 -4.631 2.567 1.00 84.69 100 TYR A CA 1
ATOM 833 C C . TYR A 1 100 ? -3.145 -5.574 1.395 1.00 84.69 100 TYR A C 1
ATOM 835 O O . TYR A 1 100 ? -2.174 -5.367 0.672 1.00 84.69 100 TYR A O 1
ATOM 843 N N . SER A 1 101 ? -4.000 -6.576 1.165 1.00 87.31 101 SER A N 1
ATOM 844 C CA . SER A 1 101 ? -3.854 -7.485 0.029 1.00 87.31 101 SER A CA 1
ATOM 845 C C . SER A 1 101 ? -4.151 -6.835 -1.322 1.00 87.31 101 SER A C 1
ATOM 847 O O . SER A 1 101 ? -3.560 -7.241 -2.323 1.00 87.31 101 SER A O 1
ATOM 849 N N . THR A 1 102 ? -4.988 -5.787 -1.364 1.00 88.00 102 THR A N 1
ATOM 850 C CA . THR A 1 102 ? -5.286 -5.074 -2.618 1.00 88.00 102 THR A CA 1
ATOM 851 C C . THR A 1 102 ? -4.026 -4.469 -3.227 1.00 88.00 102 THR A C 1
ATOM 853 O O . THR A 1 102 ? -3.906 -4.421 -4.445 1.00 88.00 102 THR A O 1
ATOM 856 N N . THR A 1 103 ? -3.054 -4.076 -2.394 1.00 86.06 103 THR A N 1
ATOM 857 C CA . THR A 1 103 ? -1.769 -3.528 -2.843 1.00 86.06 103 THR A CA 1
ATOM 858 C C . THR A 1 103 ? -0.989 -4.515 -3.709 1.00 86.06 103 THR A C 1
ATOM 860 O O . THR A 1 103 ? -0.419 -4.094 -4.711 1.00 86.06 103 THR A O 1
ATOM 863 N N . PHE A 1 104 ? -1.004 -5.819 -3.398 1.00 87.62 104 PHE A N 1
ATOM 864 C CA . PHE A 1 104 ? -0.317 -6.816 -4.232 1.00 87.62 104 PHE A CA 1
ATOM 865 C C . PHE A 1 104 ? -0.910 -6.851 -5.636 1.00 87.62 104 PHE A C 1
ATOM 867 O O . PHE A 1 104 ? -0.177 -6.769 -6.614 1.00 87.62 104 PHE A O 1
ATOM 874 N N . PHE A 1 105 ? -2.240 -6.893 -5.733 1.00 87.69 105 PHE A N 1
ATOM 875 C CA . PHE A 1 105 ? -2.927 -6.909 -7.020 1.00 87.69 105 PHE A CA 1
ATOM 876 C C . PHE A 1 105 ? -2.685 -5.617 -7.803 1.00 87.69 105 PHE A C 1
ATOM 878 O O . PHE A 1 105 ? -2.308 -5.680 -8.972 1.00 87.69 105 PHE A O 1
ATOM 885 N N . THR A 1 106 ? -2.810 -4.451 -7.163 1.00 86.44 106 THR A N 1
ATOM 886 C CA . THR A 1 106 ? -2.545 -3.156 -7.804 1.00 86.44 106 THR A CA 1
ATOM 887 C C . THR A 1 106 ? -1.127 -3.083 -8.368 1.00 86.44 106 THR A C 1
ATOM 889 O O . THR A 1 106 ? -0.949 -2.688 -9.518 1.00 86.44 106 THR A O 1
ATOM 892 N N . VAL A 1 107 ? -0.121 -3.503 -7.597 1.00 86.62 107 VAL A N 1
ATOM 893 C CA . VAL A 1 107 ? 1.280 -3.481 -8.034 1.00 86.62 107 VAL A CA 1
ATOM 894 C C . VAL A 1 107 ? 1.537 -4.494 -9.154 1.00 86.62 107 VAL A C 1
ATOM 896 O O . VAL A 1 107 ? 2.182 -4.153 -10.145 1.00 86.62 107 VAL A O 1
ATOM 899 N N . THR A 1 108 ? 1.002 -5.716 -9.055 1.00 87.56 108 THR A N 1
ATOM 900 C CA . THR A 1 108 ? 1.153 -6.743 -10.099 1.00 87.56 108 THR A CA 1
ATOM 901 C C . THR A 1 108 ? 0.547 -6.295 -11.428 1.00 87.56 108 THR A C 1
ATOM 903 O O . THR A 1 108 ? 1.208 -6.394 -12.462 1.00 87.56 108 THR A O 1
ATOM 906 N N . PHE A 1 109 ? -0.679 -5.765 -11.425 1.00 87.44 109 PHE A N 1
ATOM 907 C CA . PHE A 1 109 ? -1.320 -5.308 -12.659 1.00 87.44 109 PHE A CA 1
ATOM 908 C C . PHE A 1 109 ? -0.687 -4.028 -13.216 1.00 87.44 109 PHE A C 1
ATOM 910 O O . PHE A 1 109 ? -0.595 -3.897 -14.434 1.00 87.44 109 PHE A O 1
ATOM 917 N N . ALA A 1 110 ? -0.164 -3.136 -12.367 1.00 86.19 110 ALA A N 1
ATOM 918 C CA . ALA A 1 110 ? 0.615 -1.979 -12.815 1.00 86.19 110 ALA A CA 1
ATOM 919 C C . ALA A 1 110 ? 1.920 -2.393 -13.519 1.00 86.19 110 ALA A C 1
ATOM 921 O O . ALA A 1 110 ? 2.269 -1.840 -14.568 1.00 86.19 110 ALA A O 1
ATOM 922 N N . ALA A 1 111 ? 2.628 -3.386 -12.970 1.00 83.88 111 ALA A N 1
ATOM 923 C CA . ALA A 1 111 ? 3.842 -3.931 -13.571 1.00 83.88 111 ALA A CA 1
ATOM 924 C C . ALA A 1 111 ? 3.540 -4.614 -14.914 1.00 83.88 111 ALA A C 1
ATOM 926 O O . ALA A 1 111 ? 4.174 -4.295 -15.919 1.00 83.88 111 ALA A O 1
ATOM 927 N N . LEU A 1 112 ? 2.515 -5.476 -14.958 1.00 83.56 112 LEU A N 1
ATOM 928 C CA . LEU A 1 112 ? 2.062 -6.139 -16.187 1.00 83.56 112 LEU A CA 1
ATOM 929 C C . LEU A 1 112 ? 1.654 -5.129 -17.264 1.00 83.56 112 LEU A C 1
ATOM 931 O O . LEU A 1 112 ? 2.095 -5.245 -18.406 1.00 83.56 112 LEU A O 1
ATOM 935 N N . TYR A 1 113 ? 0.870 -4.110 -16.904 1.00 84.31 113 TYR A N 1
ATOM 936 C CA . TYR A 1 113 ? 0.494 -3.034 -17.820 1.00 84.31 113 TYR A CA 1
ATOM 937 C C . TYR A 1 113 ? 1.729 -2.340 -18.411 1.00 84.31 113 TYR A C 1
ATOM 939 O O . TYR A 1 113 ? 1.810 -2.162 -19.625 1.00 84.31 113 TYR A O 1
ATOM 947 N N . SER A 1 114 ? 2.716 -2.006 -17.577 1.00 80.50 114 SER A N 1
ATOM 948 C CA . SER A 1 114 ? 3.929 -1.302 -18.010 1.00 80.50 114 SER A CA 1
ATOM 949 C C . SER A 1 114 ? 4.778 -2.160 -18.957 1.00 80.50 114 SER A C 1
ATOM 951 O O . SER A 1 114 ? 5.205 -1.681 -20.006 1.00 80.50 114 SER A O 1
ATOM 953 N N . THR A 1 115 ? 4.948 -3.452 -18.657 1.00 79.38 115 THR A N 1
ATOM 954 C CA . THR A 1 115 ? 5.681 -4.393 -19.520 1.00 79.38 115 THR A CA 1
ATOM 955 C C . THR A 1 115 ? 4.974 -4.646 -20.856 1.00 79.38 115 THR A C 1
ATOM 957 O O . THR A 1 115 ? 5.626 -4.701 -21.900 1.00 79.38 115 THR A O 1
ATOM 960 N N . HIS A 1 116 ? 3.646 -4.799 -20.860 1.00 82.75 116 HIS A N 1
ATOM 961 C CA . HIS A 1 116 ? 2.887 -5.038 -22.093 1.00 82.75 116 HIS A CA 1
ATOM 962 C C . HIS A 1 116 ? 2.756 -3.782 -22.963 1.00 82.75 116 HIS A C 1
ATOM 964 O O . HIS A 1 116 ? 2.780 -3.900 -24.191 1.00 82.75 116 HIS A O 1
ATOM 970 N N . LYS A 1 117 ? 2.724 -2.592 -22.345 1.00 80.00 117 LYS A N 1
ATOM 971 C CA . LYS A 1 117 ? 2.764 -1.301 -23.040 1.00 80.00 117 LYS A CA 1
ATOM 972 C C . LYS A 1 117 ? 4.057 -1.126 -23.838 1.00 80.00 117 LYS A C 1
ATOM 974 O O . LYS A 1 117 ? 3.990 -0.706 -24.987 1.00 80.00 117 LYS A O 1
ATOM 979 N N . GLU A 1 118 ? 5.212 -1.487 -23.272 1.00 75.12 118 GLU A N 1
ATOM 980 C CA . GLU A 1 118 ? 6.492 -1.431 -24.000 1.00 75.12 118 GLU A CA 1
ATOM 981 C C . GLU A 1 118 ? 6.557 -2.426 -25.170 1.00 75.12 118 GLU A C 1
ATOM 983 O O . GLU A 1 118 ? 7.185 -2.147 -26.188 1.00 75.12 118 GLU A O 1
ATOM 988 N N . ARG A 1 119 ? 5.889 -3.581 -25.051 1.00 78.81 119 ARG A N 1
ATOM 989 C CA . ARG A 1 119 ? 5.853 -4.630 -26.087 1.00 78.81 119 ARG A CA 1
ATOM 990 C C . ARG A 1 119 ? 4.785 -4.434 -27.168 1.00 78.81 119 ARG A C 1
ATOM 992 O O . ARG A 1 119 ? 4.768 -5.216 -28.115 1.00 78.81 119 ARG A O 1
ATOM 999 N N . GLY A 1 120 ? 3.886 -3.456 -27.031 1.00 74.88 120 GLY A N 1
ATOM 1000 C CA . GLY A 1 120 ? 2.845 -3.163 -28.024 1.00 74.88 120 GLY A CA 1
ATOM 1001 C C . GLY A 1 120 ? 1.769 -4.249 -28.187 1.00 74.88 120 GLY A C 1
ATOM 1002 O O . GLY A 1 120 ? 1.156 -4.343 -29.247 1.00 74.88 120 GLY A O 1
ATOM 1003 N N . HIS A 1 121 ? 1.538 -5.090 -27.172 1.00 79.00 121 HIS A N 1
ATOM 1004 C CA . HIS A 1 121 ? 0.502 -6.133 -27.229 1.00 79.00 121 HIS A CA 1
ATOM 1005 C C . HIS A 1 121 ? -0.909 -5.566 -26.998 1.00 79.00 121 HIS A C 1
ATOM 1007 O O . HIS A 1 121 ? -1.105 -4.689 -26.153 1.00 79.00 121 HIS A O 1
ATOM 1013 N N . SER A 1 122 ? -1.913 -6.133 -27.678 1.00 76.44 122 SER A N 1
ATOM 1014 C CA . SER A 1 122 ? -3.328 -5.735 -27.545 1.00 76.44 122 SER A CA 1
ATOM 1015 C C . SER A 1 122 ? -3.910 -5.977 -26.140 1.00 76.44 122 SER A C 1
ATOM 1017 O O . SER A 1 122 ? -4.866 -5.308 -25.749 1.00 76.44 122 SER A O 1
ATOM 1019 N N . ASP A 1 123 ? -3.312 -6.874 -25.349 1.00 79.50 123 ASP A N 1
ATOM 1020 C CA . ASP A 1 123 ? -3.764 -7.213 -23.987 1.00 79.50 123 ASP A CA 1
ATOM 1021 C C . ASP A 1 123 ? -3.473 -6.114 -22.951 1.00 79.50 123 ASP A C 1
ATOM 1023 O O . ASP A 1 123 ? -3.976 -6.152 -21.827 1.00 79.50 123 ASP A O 1
ATOM 1027 N N . THR A 1 124 ? -2.696 -5.092 -23.326 1.00 83.88 124 THR A N 1
ATOM 1028 C CA . THR A 1 124 ? -2.363 -3.939 -22.471 1.00 83.88 124 THR A CA 1
ATOM 1029 C C . THR A 1 124 ? -3.617 -3.266 -21.908 1.00 83.88 124 THR A C 1
ATOM 1031 O O . THR A 1 124 ? -3.643 -2.860 -20.746 1.00 83.88 124 THR A O 1
ATOM 1034 N N . VAL A 1 125 ? -4.683 -3.194 -22.710 1.00 84.56 125 VAL A N 1
ATOM 1035 C CA . VAL A 1 125 ? -5.967 -2.598 -22.320 1.00 84.56 125 VAL A CA 1
ATOM 1036 C C . VAL A 1 125 ? -6.641 -3.406 -21.204 1.00 84.56 125 VAL A C 1
ATOM 1038 O O . VAL A 1 125 ? -7.185 -2.829 -20.265 1.00 84.56 125 VAL A O 1
ATOM 1041 N N . VAL A 1 126 ? -6.552 -4.739 -21.249 1.00 87.94 126 VAL A N 1
ATOM 1042 C CA . VAL A 1 126 ? -7.113 -5.624 -20.215 1.00 87.94 126 VAL A CA 1
ATOM 1043 C C . VAL A 1 126 ? -6.377 -5.426 -18.891 1.00 87.94 126 VAL A C 1
ATOM 1045 O O . VAL A 1 126 ? -7.014 -5.232 -17.855 1.00 87.94 126 VAL A O 1
ATOM 1048 N N . PHE A 1 127 ? -5.041 -5.396 -18.914 1.00 86.88 127 PHE A N 1
ATOM 1049 C CA . PHE A 1 127 ? -4.244 -5.146 -17.708 1.00 86.88 127 PHE A CA 1
ATOM 1050 C C . PHE A 1 127 ? -4.462 -3.745 -17.137 1.00 86.88 127 PHE A C 1
ATOM 1052 O O . PHE A 1 127 ? -4.489 -3.586 -15.917 1.00 86.88 127 PHE A O 1
ATOM 1059 N N . PHE A 1 128 ? -4.688 -2.748 -17.995 1.00 87.19 128 PHE A N 1
ATOM 1060 C CA . PHE A 1 128 ? -5.061 -1.405 -17.565 1.00 87.19 128 PHE A CA 1
ATOM 1061 C C . PHE A 1 128 ? -6.397 -1.398 -16.809 1.00 87.19 128 PHE A C 1
ATOM 1063 O O . PHE A 1 128 ? -6.465 -0.866 -15.702 1.00 87.19 128 PHE A O 1
ATOM 1070 N N . TYR A 1 129 ? -7.442 -2.038 -17.347 1.00 89.56 129 TYR A N 1
ATOM 1071 C CA . TYR A 1 129 ? -8.736 -2.128 -16.662 1.00 89.56 129 TYR A CA 1
ATOM 1072 C C . TYR A 1 129 ? -8.652 -2.897 -15.342 1.00 89.56 129 TYR A C 1
ATOM 1074 O O . TYR A 1 129 ? -9.244 -2.465 -14.353 1.00 89.56 129 TYR A O 1
ATOM 1082 N N . LEU A 1 130 ? -7.891 -3.995 -15.295 1.00 89.94 130 LEU A N 1
ATOM 1083 C CA . LEU A 1 130 ? -7.659 -4.743 -14.057 1.00 89.94 130 LEU A CA 1
ATOM 1084 C C . LEU A 1 130 ? -6.936 -3.882 -13.015 1.00 89.94 130 LEU A C 1
ATOM 1086 O O . LEU A 1 130 ? -7.359 -3.834 -11.862 1.00 89.94 130 LEU A O 1
ATOM 1090 N N . TRP A 1 131 ? -5.899 -3.146 -13.415 1.00 90.38 131 TRP A N 1
ATOM 1091 C CA . TRP A 1 131 ? -5.202 -2.221 -12.524 1.00 90.38 131 TRP A CA 1
ATOM 1092 C C . TRP A 1 131 ? -6.140 -1.141 -11.966 1.00 90.38 131 TRP A C 1
ATOM 1094 O O . TRP A 1 131 ? -6.205 -0.954 -10.750 1.00 90.38 131 TRP A O 1
ATOM 1104 N N . VAL A 1 132 ? -6.925 -0.486 -1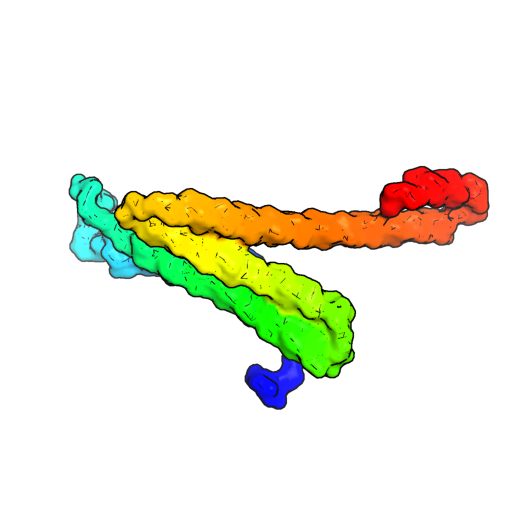2.828 1.00 90.00 132 VAL A N 1
ATOM 1105 C CA . VAL A 1 132 ? -7.906 0.536 -12.424 1.00 90.00 132 VAL A CA 1
ATOM 1106 C C . VAL A 1 132 ? -8.955 -0.043 -11.475 1.00 90.00 132 VAL A C 1
ATOM 1108 O O . VAL A 1 132 ? -9.277 0.581 -10.466 1.00 90.00 132 VAL A O 1
ATOM 1111 N N . PHE A 1 133 ? -9.451 -1.251 -11.740 1.00 91.62 133 PHE A N 1
ATOM 1112 C CA . PHE A 1 133 ? -10.409 -1.933 -10.873 1.00 91.62 133 PHE A CA 1
ATOM 1113 C C . PHE A 1 133 ? -9.861 -2.144 -9.453 1.00 91.62 133 PHE A C 1
ATOM 1115 O O . PHE A 1 133 ? -10.522 -1.785 -8.477 1.00 91.62 133 PHE A O 1
ATOM 1122 N N . PHE A 1 134 ? -8.631 -2.649 -9.315 1.00 88.56 134 PHE A N 1
ATOM 1123 C CA . PHE A 1 134 ? -8.008 -2.824 -7.999 1.00 88.56 134 PHE A CA 1
ATOM 1124 C C . PHE A 1 134 ? -7.676 -1.489 -7.312 1.00 88.56 134 PHE A C 1
ATOM 1126 O O . PHE A 1 134 ? -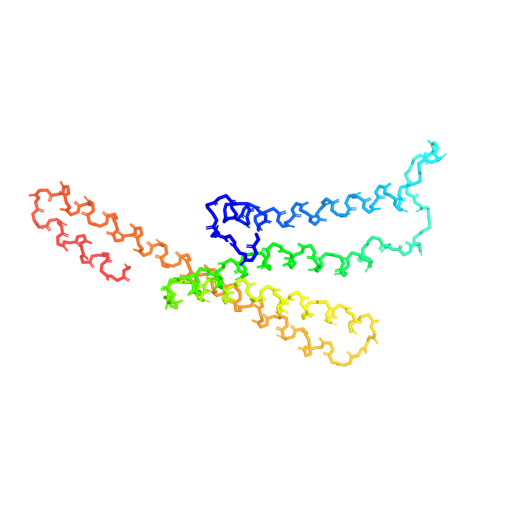7.813 -1.385 -6.090 1.00 88.56 134 PHE A O 1
ATOM 1133 N N . CYS A 1 135 ? -7.336 -0.443 -8.072 1.00 87.38 135 CYS A N 1
ATOM 1134 C CA . CYS A 1 135 ? -7.215 0.921 -7.548 1.00 87.38 135 CYS A CA 1
ATOM 1135 C C . CYS A 1 135 ? -8.543 1.442 -6.975 1.00 87.38 135 CYS A C 1
ATOM 1137 O O . CYS A 1 135 ? -8.551 1.990 -5.874 1.00 87.38 135 CYS A O 1
ATOM 1139 N N . ILE A 1 136 ? -9.664 1.234 -7.675 1.00 89.50 136 ILE A N 1
ATOM 1140 C CA . ILE A 1 136 ? -11.001 1.643 -7.214 1.00 89.50 136 ILE A CA 1
ATOM 1141 C C . ILE A 1 136 ? -11.385 0.896 -5.937 1.00 89.50 136 ILE A C 1
ATOM 1143 O O . ILE A 1 136 ? -11.848 1.520 -4.985 1.00 89.50 136 ILE A O 1
ATOM 1147 N N . ILE A 1 137 ? -11.150 -0.419 -5.877 1.00 87.69 137 ILE A N 1
ATOM 1148 C CA . ILE A 1 137 ? -11.388 -1.206 -4.659 1.00 87.69 137 ILE A CA 1
ATOM 1149 C C . ILE A 1 137 ? -10.579 -0.636 -3.492 1.00 87.69 137 ILE A C 1
ATOM 1151 O O . ILE A 1 137 ? -11.118 -0.438 -2.403 1.00 87.69 137 ILE A O 1
ATOM 1155 N N . SER A 1 138 ? -9.293 -0.348 -3.712 1.00 85.19 138 SER A N 1
ATOM 1156 C CA . SER A 1 138 ? -8.438 0.234 -2.679 1.00 85.19 138 SER A CA 1
ATOM 1157 C C . SER A 1 138 ? -8.989 1.581 -2.197 1.00 85.19 138 SER A C 1
ATOM 1159 O O . SER A 1 138 ? -9.164 1.768 -0.993 1.00 85.19 138 SER A O 1
ATOM 1161 N N . ALA A 1 139 ? -9.359 2.478 -3.117 1.00 85.12 139 ALA A N 1
ATOM 1162 C CA . ALA A 1 139 ? -9.948 3.779 -2.800 1.00 85.12 139 ALA A CA 1
ATOM 1163 C C . ALA A 1 139 ? -11.268 3.658 -2.020 1.00 85.12 139 ALA A C 1
ATOM 1165 O O . ALA A 1 139 ? -11.453 4.352 -1.022 1.00 85.12 139 ALA A O 1
ATOM 1166 N N . TYR A 1 140 ? -12.144 2.726 -2.404 1.00 87.00 140 TYR A N 1
ATOM 1167 C CA . TYR A 1 140 ? -13.394 2.456 -1.694 1.00 87.00 140 TYR A CA 1
ATOM 1168 C C . TYR A 1 140 ? -13.150 2.041 -0.239 1.00 87.00 140 TYR A C 1
ATOM 1170 O O . TYR A 1 140 ? -13.793 2.566 0.667 1.00 87.00 140 TYR A O 1
ATOM 1178 N N . TYR A 1 141 ? -12.170 1.164 0.014 1.00 81.62 141 TYR A N 1
ATOM 1179 C CA . TYR A 1 141 ? -11.793 0.806 1.384 1.00 81.62 141 TYR A CA 1
ATOM 1180 C C . TYR A 1 141 ? -11.293 2.010 2.193 1.00 81.62 141 TYR A C 1
ATOM 1182 O O . TYR A 1 141 ? -11.561 2.080 3.390 1.00 81.62 141 TYR A O 1
ATOM 1190 N N . TYR A 1 142 ? -10.579 2.958 1.578 1.00 78.50 142 TYR A N 1
ATOM 1191 C CA . TYR A 1 142 ? -10.180 4.195 2.259 1.00 78.50 142 TYR A CA 1
ATOM 1192 C C . TYR A 1 142 ? -11.384 5.082 2.589 1.00 78.50 142 TYR A C 1
ATOM 1194 O O . TYR A 1 142 ? -11.492 5.536 3.727 1.00 78.50 142 TYR A O 1
ATOM 1202 N N . CYS A 1 143 ? -12.305 5.280 1.642 1.00 80.38 143 CYS A N 1
ATOM 1203 C CA . CYS A 1 143 ? -13.526 6.054 1.861 1.00 80.38 143 CYS A CA 1
ATOM 1204 C C . CYS A 1 143 ? -14.405 5.444 2.961 1.00 80.38 143 CYS A C 1
ATOM 1206 O O . CYS A 1 143 ? -14.790 6.158 3.879 1.00 80.38 143 CYS A O 1
ATOM 1208 N N . ALA A 1 144 ? -14.630 4.127 2.936 1.00 77.75 144 ALA A N 1
ATOM 1209 C CA . ALA A 1 144 ? -15.447 3.429 3.930 1.00 77.75 144 ALA A CA 1
ATOM 1210 C C . ALA A 1 144 ? -14.864 3.514 5.354 1.00 77.75 144 ALA A C 1
ATOM 1212 O O . ALA A 1 144 ? -15.597 3.597 6.335 1.00 77.75 144 ALA A O 1
ATOM 1213 N N . ILE A 1 145 ? -13.533 3.511 5.487 1.00 73.81 145 ILE A N 1
ATOM 1214 C CA . ILE A 1 145 ? -12.874 3.682 6.789 1.00 73.81 145 ILE A CA 1
ATOM 1215 C C . ILE A 1 145 ? -13.014 5.123 7.284 1.00 73.81 145 ILE A C 1
ATOM 1217 O O . ILE A 1 145 ? -13.249 5.334 8.470 1.00 73.81 145 ILE A O 1
ATOM 1221 N N . ILE A 1 146 ? -12.863 6.113 6.400 1.00 76.94 146 ILE A N 1
ATOM 1222 C CA . ILE A 1 146 ? -13.057 7.524 6.758 1.00 76.94 146 ILE A CA 1
ATOM 1223 C C . ILE A 1 146 ? -14.506 7.766 7.187 1.00 76.94 146 ILE A C 1
ATOM 1225 O O . ILE A 1 146 ? -14.728 8.432 8.193 1.00 76.94 146 ILE A O 1
ATOM 1229 N N . GLU A 1 147 ? -15.468 7.182 6.477 1.00 77.19 147 GLU A N 1
ATOM 1230 C CA . GLU A 1 147 ? -16.885 7.233 6.829 1.00 77.19 147 GLU A CA 1
ATOM 1231 C C . GLU A 1 147 ? -17.140 6.636 8.222 1.00 77.19 147 GLU A C 1
ATOM 1233 O O . GLU A 1 147 ? -17.626 7.349 9.095 1.00 77.19 147 GLU A O 1
ATOM 1238 N N . ASP A 1 148 ? -16.710 5.396 8.497 1.00 74.62 148 ASP A N 1
ATOM 1239 C CA . ASP A 1 148 ? -16.869 4.764 9.825 1.00 74.62 148 ASP A CA 1
ATOM 1240 C C . ASP A 1 148 ? -16.217 5.594 10.949 1.00 74.62 148 ASP A C 1
ATOM 1242 O O . ASP A 1 148 ? -16.759 5.704 12.050 1.00 74.62 148 ASP A O 1
ATOM 1246 N N . VAL A 1 149 ? -15.081 6.242 10.673 1.00 75.38 149 VAL A N 1
ATOM 1247 C CA . VAL A 1 149 ? -14.421 7.147 11.622 1.00 75.38 149 VAL A CA 1
ATOM 1248 C C . VAL A 1 149 ? -15.257 8.406 11.872 1.00 75.38 149 VAL A C 1
ATOM 1250 O O . VAL A 1 149 ? -15.489 8.748 13.032 1.00 75.38 149 VAL A O 1
ATOM 1253 N N . ILE A 1 150 ? -15.736 9.081 10.822 1.00 82.38 150 ILE A N 1
ATOM 1254 C CA . ILE A 1 150 ? -16.576 10.286 10.936 1.00 82.38 150 ILE A CA 1
ATOM 1255 C C . ILE A 1 150 ? -17.854 9.975 11.720 1.00 82.38 150 ILE A C 1
ATOM 1257 O O . ILE A 1 150 ? -18.185 10.714 12.647 1.00 82.38 150 ILE A O 1
ATOM 1261 N N . LEU A 1 151 ? -18.509 8.852 11.417 1.00 78.88 151 LEU A N 1
ATOM 1262 C CA . LEU A 1 151 ? -19.713 8.383 12.107 1.00 78.88 151 LEU A CA 1
ATOM 1263 C C . LEU A 1 151 ? -19.468 8.165 13.608 1.00 78.88 151 LEU A C 1
ATOM 1265 O O . LEU A 1 151 ? -20.227 8.640 14.454 1.00 78.88 151 LEU A O 1
ATOM 1269 N N . ARG A 1 152 ? -18.352 7.523 13.979 1.00 78.44 152 ARG A N 1
ATOM 1270 C CA . ARG A 1 152 ? -17.978 7.329 15.394 1.00 78.44 152 ARG A CA 1
ATOM 1271 C C . ARG A 1 152 ? -17.689 8.644 16.117 1.00 78.44 152 ARG A C 1
ATOM 1273 O O . ARG A 1 152 ? -18.052 8.783 17.288 1.00 78.44 152 ARG A O 1
ATOM 1280 N N . PHE A 1 153 ? -17.036 9.601 15.456 1.00 83.06 153 PHE A N 1
ATOM 1281 C CA . PHE A 1 153 ? -16.771 10.920 16.036 1.00 83.06 153 PHE A CA 1
ATOM 1282 C C . PHE A 1 153 ? -18.055 11.736 16.206 1.00 83.06 153 PHE A C 1
ATOM 1284 O O . PHE A 1 153 ? -18.257 12.307 17.278 1.00 83.06 153 PHE A O 1
ATOM 1291 N N . ALA A 1 154 ? -18.942 11.737 15.208 1.00 80.88 154 ALA A N 1
ATOM 1292 C CA . ALA A 1 154 ? -20.243 12.399 15.280 1.00 80.88 154 ALA A CA 1
ATOM 1293 C C . ALA A 1 154 ? -21.074 11.866 16.459 1.00 80.88 154 ALA A C 1
ATOM 1295 O O . ALA A 1 154 ? -21.526 12.645 17.300 1.00 80.88 154 ALA A O 1
ATOM 1296 N N . TRP A 1 155 ? -21.161 10.541 16.603 1.00 77.62 155 TRP A N 1
ATOM 1297 C CA . TRP A 1 155 ? -21.882 9.901 17.705 1.00 77.62 155 TRP A CA 1
ATOM 1298 C C . TRP A 1 155 ? -21.270 10.203 19.085 1.00 77.62 155 TRP A C 1
ATOM 1300 O O . TRP A 1 155 ? -21.980 10.466 20.056 1.00 77.62 155 TRP A O 1
ATOM 1310 N N . THR A 1 156 ? -19.936 10.243 19.185 1.00 78.69 156 THR A N 1
ATOM 1311 C CA . THR A 1 156 ? -19.236 10.580 20.440 1.00 78.69 156 THR A CA 1
ATOM 1312 C C . THR A 1 156 ? -19.478 12.035 20.855 1.00 78.69 156 THR A C 1
ATOM 1314 O O . THR A 1 156 ? -19.671 12.322 22.040 1.00 78.69 156 THR A O 1
ATOM 1317 N N . ILE A 1 157 ? -19.497 12.958 19.889 1.00 80.25 157 ILE A N 1
ATOM 1318 C CA . ILE A 1 157 ? -19.822 14.372 20.114 1.00 80.25 157 ILE A CA 1
ATOM 1319 C C . ILE A 1 157 ? -21.277 14.506 20.565 1.00 80.25 157 ILE A C 1
ATOM 1321 O O . ILE A 1 157 ? -21.537 15.176 21.563 1.00 80.25 157 ILE A O 1
ATOM 1325 N N . GLN A 1 158 ? -22.208 13.821 19.896 1.00 75.06 158 GLN A N 1
ATOM 1326 C CA . GLN A 1 158 ? -23.624 13.818 20.259 1.00 75.06 158 GLN A CA 1
ATOM 1327 C C . GLN A 1 158 ? -23.829 13.360 21.710 1.00 75.06 158 GLN A C 1
ATOM 1329 O O . GLN A 1 158 ? -24.434 14.086 22.494 1.00 75.06 158 GLN A O 1
ATOM 1334 N N . ILE A 1 159 ? -23.260 12.214 22.105 1.00 78.62 159 ILE A N 1
ATOM 1335 C CA . ILE A 1 159 ? -23.349 11.705 23.485 1.00 78.62 159 ILE A CA 1
ATOM 1336 C C . ILE A 1 159 ? -22.749 12.689 24.486 1.00 78.62 159 ILE A C 1
ATOM 1338 O O . ILE A 1 159 ? -23.328 12.917 25.545 1.00 78.62 159 ILE A O 1
ATOM 1342 N N . SER A 1 160 ? -21.602 13.287 24.159 1.00 75.38 160 SER A N 1
ATOM 1343 C CA . SER A 1 160 ? -20.929 14.245 25.042 1.00 75.38 160 SER A CA 1
ATOM 1344 C C . SER A 1 160 ? -21.761 15.517 25.243 1.00 75.38 160 SER A C 1
ATOM 1346 O O . SER A 1 160 ? -21.843 16.041 26.356 1.00 75.38 160 SER A O 1
ATOM 1348 N N . ILE A 1 161 ? -22.429 15.995 24.189 1.00 71.50 161 ILE A N 1
ATOM 1349 C CA . ILE A 1 161 ? -23.347 17.137 24.256 1.00 71.50 161 ILE A CA 1
ATOM 1350 C C . ILE A 1 161 ? -24.585 16.772 25.079 1.00 71.50 161 ILE A C 1
ATOM 1352 O O . ILE A 1 161 ? -24.915 17.495 26.018 1.00 71.50 161 ILE A O 1
ATOM 1356 N N . THR A 1 162 ? -25.232 15.636 24.804 1.00 68.56 162 THR A N 1
ATOM 1357 C CA . THR A 1 162 ? -26.406 15.169 25.562 1.00 68.56 162 THR A CA 1
ATOM 1358 C C . THR A 1 162 ? -26.078 14.923 27.040 1.00 68.56 162 THR A C 1
ATOM 1360 O O . THR A 1 162 ? -26.897 15.220 27.902 1.00 68.56 162 THR A O 1
ATOM 1363 N N . ALA A 1 163 ? -24.867 14.458 27.363 1.00 70.88 163 ALA A N 1
ATOM 1364 C CA . ALA A 1 163 ? -24.414 14.268 28.742 1.00 70.88 163 ALA A CA 1
ATOM 1365 C C . ALA A 1 163 ? -24.125 15.587 29.488 1.00 70.88 163 ALA A C 1
ATOM 1367 O O . ALA A 1 163 ? -24.209 15.625 30.713 1.00 70.88 163 ALA A O 1
ATOM 1368 N N . THR A 1 164 ? -23.782 16.667 28.774 1.00 68.44 164 THR A N 1
ATOM 1369 C CA . THR A 1 164 ? -23.465 17.982 29.367 1.00 68.44 164 THR A CA 1
ATOM 1370 C C . THR A 1 164 ? -24.645 18.958 29.364 1.00 68.44 164 THR A C 1
ATOM 1372 O O . THR A 1 164 ? -24.680 19.876 30.186 1.00 68.44 164 THR A O 1
ATOM 1375 N N . THR A 1 165 ? -25.654 18.763 28.504 1.00 61.94 165 THR A N 1
ATOM 1376 C CA . THR A 1 165 ? -26.885 19.568 28.528 1.00 61.94 165 THR A CA 1
ATOM 1377 C C . THR A 1 165 ? -27.864 19.049 29.583 1.00 61.94 165 THR A C 1
ATOM 1379 O O . THR A 1 165 ? -28.659 18.151 29.347 1.00 61.94 165 THR A O 1
ATOM 1382 N N . PHE A 1 166 ? -27.879 19.693 30.753 1.00 57.09 166 PHE A N 1
ATOM 1383 C CA . PHE A 1 166 ? -28.809 19.413 31.863 1.00 57.09 166 PHE A CA 1
ATOM 1384 C C . PHE A 1 166 ? -30.305 19.666 31.551 1.00 57.09 166 PHE A C 1
ATOM 1386 O O . PHE A 1 166 ? -31.156 19.428 32.409 1.00 57.09 166 PHE A O 1
ATOM 1393 N N . LYS A 1 167 ? -30.654 20.181 30.358 1.00 58.97 167 LYS A N 1
ATOM 1394 C CA . LYS A 1 167 ? -32.043 20.438 29.942 1.00 58.97 167 LYS A CA 1
ATOM 1395 C C . LYS A 1 167 ? -32.504 19.399 28.906 1.00 58.97 167 LYS A C 1
ATOM 1397 O O . LYS A 1 167 ? -32.037 19.465 27.768 1.00 58.97 167 LYS A O 1
ATOM 1402 N N . PRO A 1 168 ? -33.471 18.523 29.243 1.00 61.56 168 PRO A N 1
ATOM 1403 C CA . PRO A 1 168 ? -33.877 17.397 28.392 1.00 61.56 168 PRO A CA 1
ATOM 1404 C C . PRO A 1 168 ? -34.352 17.827 26.992 1.00 61.56 168 PRO A C 1
ATOM 1406 O O . PRO A 1 168 ? -34.013 17.191 26.004 1.00 61.56 168 PRO A O 1
ATOM 1409 N N . HIS A 1 169 ? -35.018 18.980 26.873 1.00 62.12 169 HIS A N 1
ATOM 1410 C CA . HIS A 1 169 ? -35.563 19.455 25.595 1.00 62.12 169 HIS A CA 1
ATOM 1411 C C . HIS A 1 169 ? -34.527 19.843 24.524 1.00 62.12 169 HIS A C 1
ATOM 1413 O O . HIS A 1 169 ? -34.859 19.832 23.343 1.00 62.12 169 HIS A O 1
ATOM 1419 N N . VAL A 1 170 ? -33.293 20.210 24.894 1.00 64.69 170 VAL A N 1
ATOM 1420 C CA . VAL A 1 170 ? -32.248 20.562 23.906 1.00 64.69 170 VAL A CA 1
ATOM 1421 C C . VAL A 1 170 ? -31.521 19.307 23.415 1.00 64.69 170 VAL A C 1
ATOM 1423 O O . VAL A 1 170 ? -31.161 19.229 22.241 1.00 64.69 170 VAL A O 1
ATOM 1426 N N . GLY A 1 171 ? -31.370 18.305 24.289 1.00 62.62 171 GLY A N 1
ATOM 1427 C CA . GLY A 1 171 ? -30.773 17.014 23.949 1.00 62.62 171 GLY A CA 1
ATOM 1428 C C . GLY A 1 171 ? -31.558 16.269 22.866 1.00 62.62 171 GLY A C 1
ATOM 1429 O O . GLY A 1 171 ? -30.948 15.754 21.932 1.00 62.62 171 GLY A O 1
ATOM 1430 N N . ASP A 1 172 ? -32.893 16.299 22.932 1.00 61.44 172 ASP A N 1
ATOM 1431 C CA . ASP A 1 172 ? -33.770 15.630 21.959 1.00 61.44 172 ASP A CA 1
ATOM 1432 C C . ASP A 1 172 ? -33.701 16.265 20.557 1.00 61.44 172 ASP A C 1
ATOM 1434 O O . ASP A 1 172 ? -33.649 15.561 19.546 1.00 61.44 172 ASP A O 1
ATOM 1438 N N . ILE A 1 173 ? -33.628 17.600 20.467 1.00 65.75 173 ILE A N 1
ATOM 1439 C CA . ILE A 1 173 ? -33.523 18.319 19.183 1.00 65.75 173 ILE A CA 1
ATOM 1440 C C . ILE A 1 173 ? -32.185 18.009 18.502 1.00 65.75 173 ILE A C 1
ATOM 1442 O O . ILE A 1 173 ? -32.152 17.690 17.314 1.00 65.75 173 ILE A O 1
ATOM 1446 N N . ILE A 1 174 ? -31.082 18.049 19.256 1.00 61.69 174 ILE A N 1
ATOM 1447 C CA . ILE A 1 174 ? -29.744 17.750 18.728 1.00 61.69 174 ILE A CA 1
ATOM 1448 C C . ILE A 1 174 ? -29.647 16.273 18.327 1.00 61.69 174 ILE A C 1
ATOM 1450 O O . ILE A 1 174 ? -29.093 15.964 17.274 1.00 61.69 174 ILE A O 1
ATOM 1454 N N . ALA A 1 175 ? -30.249 15.365 19.101 1.00 58.53 175 ALA A N 1
ATOM 1455 C CA . ALA A 1 175 ? -30.277 13.951 18.753 1.00 58.53 175 ALA A CA 1
ATOM 1456 C C . ALA A 1 175 ? -31.040 13.664 17.453 1.00 58.53 175 ALA A C 1
ATOM 1458 O O . ALA A 1 175 ? -30.646 12.779 16.702 1.00 58.53 175 ALA A O 1
ATOM 1459 N N . THR A 1 176 ? -32.079 14.444 17.154 1.00 64.25 176 THR A N 1
ATOM 1460 C CA . THR A 1 176 ? -32.867 14.301 15.921 1.00 64.25 176 THR A CA 1
ATOM 1461 C C . THR A 1 176 ? -32.122 14.843 14.693 1.00 64.25 176 THR A C 1
ATOM 1463 O O . THR A 1 176 ? -32.232 14.279 13.609 1.00 64.25 176 THR A O 1
ATOM 1466 N N . VAL A 1 177 ? -31.326 15.906 14.857 1.00 65.19 177 VAL A N 1
ATOM 1467 C CA . VAL A 1 177 ? -30.513 16.494 13.773 1.00 65.19 177 VAL A CA 1
ATOM 1468 C C . VAL A 1 177 ? -29.328 15.599 13.392 1.00 65.19 177 VAL A C 1
ATOM 1470 O O . VAL A 1 177 ? -28.979 15.530 12.217 1.00 65.19 177 VAL A O 1
ATOM 1473 N N . PHE A 1 178 ? -28.738 14.892 14.360 1.00 54.44 178 PHE A N 1
ATOM 1474 C CA . PHE A 1 178 ? -27.610 13.978 14.133 1.00 54.44 178 PHE A CA 1
ATOM 1475 C C . PHE A 1 178 ? -28.013 12.511 13.917 1.00 54.44 178 PHE A C 1
ATOM 1477 O O . PHE A 1 178 ? -27.167 11.715 13.544 1.00 54.44 178 PHE A O 1
ATOM 1484 N N . ALA A 1 179 ? -29.290 12.147 14.074 1.00 48.31 179 ALA A N 1
ATOM 1485 C CA . ALA A 1 179 ? -29.790 10.791 13.818 1.00 48.31 179 ALA A CA 1
ATOM 1486 C C . ALA A 1 179 ? -29.519 10.208 12.406 1.00 48.31 179 ALA A C 1
ATOM 1488 O O . ALA A 1 179 ? -29.440 8.982 12.312 1.00 48.31 179 ALA A O 1
ATOM 1489 N N . PRO A 1 180 ? -29.417 11.003 11.316 1.00 46.75 180 PRO A N 1
ATOM 1490 C CA . PRO A 1 180 ? -29.102 10.486 9.987 1.00 46.75 180 PRO A CA 1
ATOM 1491 C C . PRO A 1 180 ? -27.611 10.570 9.616 1.00 46.75 180 PRO A C 1
ATOM 1493 O O . PRO A 1 180 ? -27.276 10.169 8.501 1.00 46.75 180 PRO A O 1
ATOM 1496 N N . LEU A 1 181 ? -26.756 11.118 10.496 1.00 43.00 181 LEU A N 1
ATOM 1497 C CA . LEU A 1 181 ? -25.297 11.016 10.384 1.00 43.00 181 LEU A CA 1
ATOM 1498 C C . LEU A 1 181 ? -24.845 9.725 11.061 1.00 43.00 181 LEU A C 1
ATOM 1500 O O . LEU A 1 181 ? -24.663 9.704 12.298 1.00 43.00 181 LEU A O 1
#

Organism: NCBI:txid10102

Sequence (181 aa):
APFHKVGFADFWLADQLNSLSVILMDLEYMICFYSFELKWDESKGLLPNDSQEQEFCHKYTYGVRAIVQCIPAWLRFIQCLRRYRDTRRAFPHLVNAGKYSTTFFTVTFAALYSTHKERGHSDTVVFFYLWVFFCIISAYYYCAIIEDVILRFAWTIQISITATTFKPHVGDIIATVFAPL

Foldseek 3Di:
DLPDDCDPVLVVVLVVLLVCLVVLLVVQLVVCCVPPVFDPPDPPDDHDPDPPPPPCSVVVSLVVNLVSNLVSLVSLLVVLVSVCVVPVDCPPSVVSSVLSVLSNQLSVLVSVLVVVVVVVDPCSVVSVVSNVVSVVVNVVSVVVVVVVVVLVVLVVVLVVVLVPPPDNVVNVVSCVVSVVD

Secondary structure (DSSP, 8-state):
-TTSPPPHHHHHHHHHHHHTHHHHHHHHHHHHIIIII--TT-SS-S--S-TTS--HHHHHHHHHHHHHHHHHHHHHHHHHHHHHHHH--HHHHHHHHHHHHHHHHHHHHHHHHHHHHHHT-TTHHHHHHHHHHHHHHHHHHHHHHHHHHHHHHHHHHHHHHHHH---HHHHHHHHHHHTT-